Protein AF-A0A455UIB5-F1 (afdb_monomer_lite)

Radius of gyration: 13.0 Å; chains: 1; bounding box: 27×15×37 Å

InterPro domains:
  IPR007348 CopC domain [PF04234] (5-65)
  IPR014755 Copper resistance protein CopC/internalin, immunoglobulin-like [G3DSA:2.60.40.1220] (1-66)
  IPR014756 Immunoglobulin E-set [SSF81296] (5-65)

Secondary structure (DSSP, 8-state):
-EEEEEEEEEETTEEPPBS----SS-BS-----BSSPPPSEEEEEEEEEEETTS-EEEEEEEEEE--

Structure (mmCIF, N/CA/C/O backbone):
data_AF-A0A455UIB5-F1
#
_entry.id   AF-A0A455UIB5-F1
#
loop_
_atom_site.group_PDB
_atom_site.id
_atom_site.type_symbol
_atom_site.label_atom_id
_atom_site.label_alt_id
_atom_site.label_comp_id
_atom_site.label_asym_id
_atom_site.label_entity_id
_atom_site.label_seq_id
_atom_site.pdbx_PDB_ins_code
_atom_site.Cartn_x
_atom_site.Cartn_y
_atom_site.Cartn_z
_atom_site.occupancy
_atom_site.B_iso_or_equiv
_atom_site.auth_seq_id
_atom_site.auth_comp_id
_atom_site.auth_asym_id
_atom_site.auth_atom_id
_atom_site.pdbx_PDB_model_num
ATOM 1 N N . MET A 1 1 ? 1.777 -6.942 -18.710 1.00 86.38 1 MET A N 1
ATOM 2 C CA . MET A 1 1 ? 2.312 -7.262 -17.358 1.00 86.38 1 MET A CA 1
ATOM 3 C C . MET A 1 1 ? 2.757 -5.956 -16.707 1.00 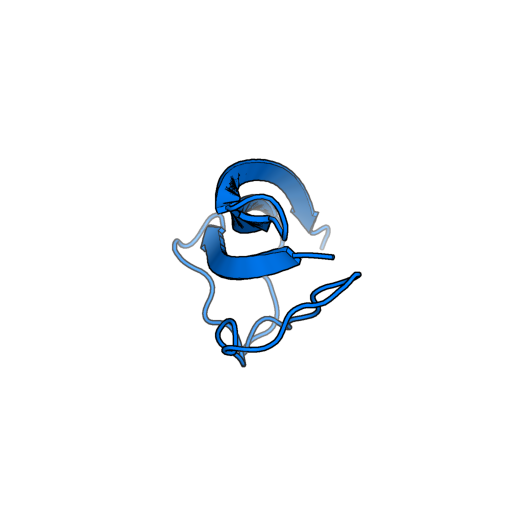86.38 1 MET A C 1
ATOM 5 O O . MET A 1 1 ? 2.915 -4.974 -17.422 1.00 86.38 1 MET A O 1
ATOM 9 N N . MET A 1 2 ? 2.930 -5.885 -15.385 1.00 94.12 2 MET A N 1
ATOM 10 C CA . MET A 1 2 ? 3.306 -4.626 -14.726 1.00 94.12 2 MET A CA 1
ATOM 11 C C . MET A 1 2 ? 4.319 -4.850 -13.612 1.00 94.12 2 MET A C 1
ATOM 13 O O . MET A 1 2 ? 4.179 -5.769 -12.810 1.00 94.12 2 MET A O 1
ATOM 17 N N . ARG A 1 3 ? 5.320 -3.975 -13.510 1.00 96.81 3 ARG A N 1
ATOM 18 C CA . ARG A 1 3 ? 6.187 -3.924 -12.330 1.00 96.81 3 ARG A CA 1
ATOM 19 C C . ARG A 1 3 ? 5.574 -2.996 -11.295 1.00 96.81 3 ARG A C 1
ATOM 21 O O . ARG A 1 3 ? 5.495 -1.791 -11.534 1.00 96.81 3 ARG A O 1
ATOM 28 N N . ILE A 1 4 ? 5.183 -3.526 -10.143 1.00 97.56 4 ILE A N 1
ATOM 29 C CA . ILE A 1 4 ? 4.721 -2.693 -9.029 1.00 97.56 4 ILE A CA 1
ATOM 30 C C . ILE A 1 4 ? 5.913 -1.915 -8.471 1.00 97.56 4 ILE A C 1
ATOM 32 O O . ILE A 1 4 ? 6.980 -2.474 -8.244 1.00 97.56 4 ILE A O 1
ATOM 36 N N . THR A 1 5 ? 5.746 -0.611 -8.281 1.00 96.44 5 THR A N 1
ATOM 37 C CA . THR A 1 5 ? 6.789 0.280 -7.748 1.00 96.44 5 THR A CA 1
ATOM 38 C C . THR A 1 5 ? 6.422 0.851 -6.386 1.00 96.44 5 THR A C 1
ATOM 40 O O . THR A 1 5 ? 7.301 1.285 -5.647 1.00 96.44 5 THR A O 1
ATOM 43 N N . GLN A 1 6 ? 5.137 0.828 -6.030 1.00 97.06 6 GLN A N 1
ATOM 44 C CA . GLN A 1 6 ? 4.648 1.189 -4.706 1.00 97.06 6 GLN A CA 1
ATOM 45 C C . GLN A 1 6 ? 3.379 0.400 -4.395 1.00 97.06 6 GLN A C 1
ATOM 47 O O . GLN A 1 6 ? 2.515 0.249 -5.260 1.00 97.06 6 GLN A O 1
ATOM 52 N N . PHE A 1 7 ? 3.258 -0.050 -3.150 1.00 97.94 7 PHE A N 1
ATOM 53 C CA . PHE A 1 7 ? 2.032 -0.609 -2.600 1.00 97.94 7 PHE A CA 1
ATOM 54 C C . PHE A 1 7 ? 1.950 -0.213 -1.127 1.00 97.94 7 PHE A C 1
ATOM 56 O O . PHE A 1 7 ? 2.811 -0.594 -0.338 1.00 97.94 7 PHE A O 1
ATOM 63 N N . GLU A 1 8 ? 0.949 0.585 -0.775 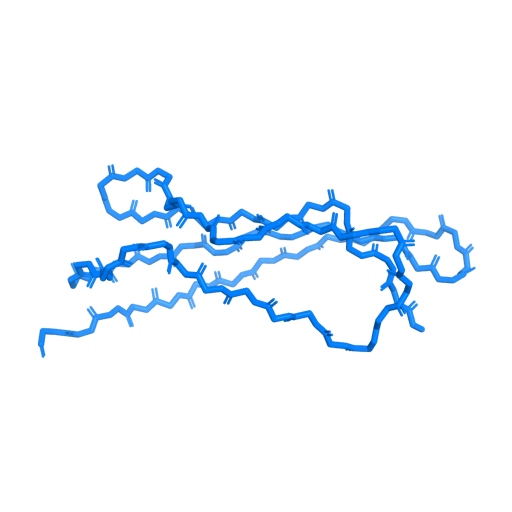1.00 98.06 8 GLU A N 1
ATOM 64 C CA . GLU A 1 8 ? 0.771 1.147 0.562 1.00 98.06 8 GLU A CA 1
ATOM 65 C C . GLU A 1 8 ? -0.646 0.884 1.054 1.00 98.06 8 GLU A C 1
ATOM 67 O O . GLU A 1 8 ? -1.608 0.945 0.283 1.00 98.06 8 GLU A O 1
ATOM 72 N N . VAL A 1 9 ? -0.763 0.621 2.354 1.00 98.44 9 VAL A N 1
ATOM 73 C CA . VAL A 1 9 ? -2.043 0.445 3.034 1.00 98.44 9 VAL A CA 1
ATOM 74 C C . VAL A 1 9 ? -2.084 1.387 4.232 1.00 98.44 9 VAL A C 1
ATOM 76 O O . VAL A 1 9 ? -1.168 1.402 5.054 1.00 98.44 9 VAL A O 1
ATOM 79 N N . ALA A 1 10 ? -3.143 2.183 4.323 1.00 98.44 10 ALA A N 1
ATOM 80 C CA . ALA A 1 10 ? -3.444 3.023 5.474 1.00 98.44 10 ALA A CA 1
ATOM 81 C C . ALA A 1 10 ? -4.737 2.528 6.121 1.00 98.44 10 ALA A C 1
ATOM 83 O O . ALA A 1 10 ? -5.715 2.279 5.418 1.00 98.44 10 ALA A O 1
ATOM 84 N N . GLY A 1 11 ? -4.722 2.368 7.439 1.00 97.56 11 GLY A N 1
ATOM 85 C CA . GLY A 1 11 ? -5.863 1.967 8.252 1.00 97.56 11 GLY A CA 1
ATOM 86 C C . GLY A 1 11 ? -6.295 3.052 9.240 1.00 97.56 11 GLY A C 1
ATOM 87 O O . GLY A 1 11 ? -5.744 4.159 9.224 1.00 97.56 11 GLY A O 1
ATOM 88 N N . PRO A 1 12 ? -7.244 2.729 10.135 1.00 96.38 12 PRO A N 1
ATOM 89 C CA . PRO A 1 12 ? -7.766 3.673 11.125 1.00 96.38 12 PRO A CA 1
ATOM 90 C C . PRO A 1 12 ? -6.688 4.142 12.114 1.00 96.38 12 PRO A C 1
ATOM 92 O O . PRO A 1 12 ? -6.698 5.295 12.538 1.00 96.38 12 PRO A O 1
ATOM 95 N N . ASP A 1 13 ? -5.722 3.271 12.410 1.00 95.38 13 ASP A N 1
ATOM 96 C CA . ASP A 1 13 ? -4.622 3.530 13.344 1.00 95.38 13 ASP A CA 1
ATOM 97 C C . ASP A 1 13 ? -3.352 4.063 12.647 1.00 95.38 13 ASP A C 1
ATOM 99 O O . ASP A 1 13 ? -2.304 4.221 13.275 1.00 95.38 13 ASP A O 1
ATOM 103 N N . GLY A 1 14 ? -3.430 4.357 11.343 1.00 96.19 14 GLY A N 1
ATOM 104 C CA . GLY A 1 14 ? -2.313 4.847 10.534 1.00 96.19 14 GLY A CA 1
ATOM 105 C C . GLY A 1 14 ? -1.786 3.827 9.515 1.00 96.19 14 GLY A C 1
ATOM 106 O O . GLY A 1 14 ? -2.516 2.923 9.102 1.00 96.19 14 GLY A O 1
ATOM 107 N N . PRO A 1 15 ? -0.542 3.994 9.025 1.00 97.38 15 PRO A N 1
ATOM 108 C CA . PRO A 1 15 ? 0.047 3.096 8.032 1.00 97.38 15 PRO A CA 1
ATOM 109 C C . PRO A 1 15 ? 0.126 1.652 8.535 1.00 97.38 15 PRO A C 1
ATOM 111 O O . PRO A 1 15 ? 0.555 1.409 9.660 1.00 97.38 15 PRO A O 1
ATOM 114 N N . VAL A 1 16 ? -0.237 0.697 7.681 1.00 98.00 16 VAL A N 1
ATOM 115 C CA . VAL A 1 16 ? -0.168 -0.738 7.978 1.00 98.00 16 VAL A CA 1
ATOM 116 C C . VAL A 1 16 ? 1.193 -1.282 7.530 1.00 98.00 16 VAL A C 1
ATOM 118 O O . VAL A 1 16 ? 1.502 -1.214 6.335 1.00 98.00 16 VAL A O 1
ATOM 121 N N . PRO A 1 17 ? 2.004 -1.848 8.440 1.00 96.75 17 PRO A N 1
ATOM 122 C CA . PRO A 1 17 ? 3.220 -2.563 8.071 1.00 96.75 17 PRO A CA 1
ATOM 123 C C . PRO A 1 17 ? 2.892 -3.790 7.215 1.00 96.75 17 PRO A C 1
ATOM 125 O O . PRO A 1 17 ? 1.960 -4.537 7.513 1.00 96.75 17 PRO A O 1
ATOM 128 N N . LEU A 1 18 ? 3.655 -3.989 6.144 1.00 97.31 18 LEU A N 1
ATOM 129 C CA . LEU A 1 18 ? 3.493 -5.103 5.215 1.00 97.31 18 LEU A CA 1
ATOM 130 C C . LEU A 1 18 ? 4.737 -5.996 5.247 1.00 97.31 18 LEU A C 1
ATOM 132 O O . LEU A 1 18 ? 5.858 -5.490 5.252 1.00 97.31 18 LEU A O 1
ATOM 136 N N . ASP A 1 19 ? 4.544 -7.312 5.141 1.00 95.50 19 ASP A N 1
ATOM 137 C CA . ASP A 1 19 ? 5.621 -8.321 5.146 1.00 95.50 19 ASP A CA 1
ATOM 138 C C . ASP A 1 19 ? 6.474 -8.341 3.870 1.00 95.50 19 ASP A C 1
ATOM 140 O O . ASP A 1 19 ? 7.348 -9.191 3.691 1.00 95.50 19 ASP A O 1
ATOM 144 N N . GLY A 1 20 ? 6.220 -7.423 2.943 1.00 92.12 20 GLY A N 1
ATOM 145 C CA . GLY A 1 20 ? 6.924 -7.361 1.678 1.00 92.12 20 GLY A CA 1
ATOM 146 C C . GLY A 1 20 ? 6.824 -5.996 1.027 1.00 92.12 20 GLY A C 1
ATOM 147 O O . GLY A 1 20 ? 5.888 -5.228 1.252 1.00 92.12 20 GLY A O 1
ATOM 148 N N . GLN A 1 21 ? 7.806 -5.723 0.177 1.00 92.00 21 GLN A N 1
ATOM 149 C CA . GLN A 1 21 ? 7.819 -4.566 -0.702 1.00 92.00 21 GLN A CA 1
ATOM 150 C C . GLN A 1 21 ? 7.789 -5.023 -2.161 1.00 92.00 21 GLN A C 1
ATOM 152 O O . GLN A 1 21 ? 8.241 -6.133 -2.465 1.00 92.00 21 GLN A O 1
ATOM 157 N N . PRO A 1 22 ? 7.286 -4.174 -3.072 1.00 94.31 22 PRO A N 1
ATOM 158 C CA . PRO A 1 22 ? 7.332 -4.466 -4.493 1.00 94.31 22 PRO A CA 1
ATOM 159 C C . PRO A 1 22 ? 8.753 -4.780 -4.978 1.00 94.31 22 PRO A C 1
ATOM 161 O O . PRO A 1 22 ? 9.697 -4.044 -4.694 1.00 94.31 22 PRO A O 1
ATOM 164 N N . GLY A 1 23 ? 8.893 -5.887 -5.710 1.00 89.69 23 GLY A N 1
ATOM 165 C CA . GLY A 1 23 ? 10.152 -6.303 -6.327 1.00 89.69 23 GLY A CA 1
ATOM 166 C C . GLY A 1 23 ? 10.419 -5.625 -7.675 1.00 89.69 23 GLY A C 1
ATOM 167 O O . GLY A 1 23 ? 9.653 -4.791 -8.154 1.00 89.69 23 GLY A O 1
ATOM 168 N N . SER A 1 24 ? 11.515 -6.014 -8.330 1.00 91.00 24 SER A N 1
ATOM 169 C CA . SER A 1 24 ? 11.873 -5.514 -9.666 1.00 91.00 24 SER A CA 1
ATOM 170 C C . SER A 1 24 ? 11.180 -6.256 -10.819 1.00 91.00 24 SER A C 1
ATOM 172 O O . SER A 1 24 ? 11.328 -5.854 -11.976 1.00 91.00 24 SER A O 1
ATOM 174 N N . GLU A 1 25 ? 10.436 -7.318 -10.517 1.00 93.19 25 GLU A N 1
ATOM 175 C CA . GLU A 1 25 ? 9.801 -8.203 -11.491 1.00 93.19 25 GLU A CA 1
ATOM 176 C C . GLU A 1 25 ? 8.497 -7.620 -12.048 1.00 93.19 25 GLU A C 1
ATOM 178 O O . GLU A 1 25 ? 7.765 -6.899 -11.366 1.00 93.19 25 GLU A O 1
ATOM 183 N N . GLN A 1 26 ? 8.192 -7.957 -13.301 1.00 94.00 26 GLN A N 1
ATOM 184 C CA . GLN A 1 26 ? 6.869 -7.716 -13.864 1.00 94.00 26 GLN A CA 1
ATOM 185 C C . GLN A 1 26 ? 5.941 -8.868 -13.493 1.00 94.00 26 GLN A C 1
ATOM 187 O O . GLN A 1 26 ? 6.279 -10.034 -13.683 1.00 94.00 26 GLN A O 1
ATOM 192 N N . VAL A 1 27 ? 4.754 -8.530 -13.005 1.00 94.38 27 VAL A N 1
ATOM 193 C CA . VAL A 1 27 ? 3.748 -9.482 -12.547 1.00 94.38 27 VAL A CA 1
ATOM 194 C C . VAL A 1 27 ? 2.391 -9.166 -13.167 1.00 94.38 27 VAL A C 1
ATOM 196 O O . VAL A 1 27 ? 2.086 -8.015 -13.484 1.00 94.38 27 VAL A O 1
ATOM 199 N N . ASP A 1 28 ? 1.556 -10.191 -13.316 1.00 92.75 28 ASP A N 1
ATOM 200 C CA . ASP A 1 28 ? 0.135 -10.012 -13.643 1.00 92.75 28 ASP A CA 1
ATOM 201 C C . ASP A 1 28 ? -0.720 -9.797 -12.389 1.00 92.75 28 ASP A C 1
ATOM 203 O O . ASP A 1 28 ? -1.812 -9.235 -12.455 1.00 92.75 28 ASP A O 1
ATOM 207 N N . ARG A 1 29 ? -0.233 -10.258 -11.230 1.00 93.44 29 ARG A N 1
ATOM 208 C CA . ARG A 1 29 ? -0.877 -10.099 -9.923 1.00 93.44 29 ARG A CA 1
ATOM 209 C C . ARG A 1 29 ? 0.179 -9.880 -8.853 1.00 93.44 29 ARG A C 1
ATOM 211 O O . ARG A 1 29 ? 1.186 -10.581 -8.828 1.00 93.44 29 ARG A O 1
ATOM 218 N N . TYR A 1 30 ? -0.087 -8.945 -7.952 1.00 95.06 30 TYR A N 1
ATOM 219 C CA . TYR A 1 30 ? 0.762 -8.662 -6.803 1.00 95.06 30 TYR A CA 1
ATOM 220 C C . TYR A 1 30 ? 0.041 -9.062 -5.519 1.00 95.06 30 TYR A C 1
ATOM 222 O O . TYR A 1 30 ? -1.135 -8.745 -5.344 1.00 95.06 30 TYR A O 1
ATOM 230 N N . PHE A 1 31 ? 0.744 -9.764 -4.632 1.00 94.75 31 PHE A N 1
ATOM 231 C CA . PHE A 1 31 ? 0.216 -10.226 -3.354 1.00 94.75 31 PHE A CA 1
ATOM 232 C C . PHE A 1 31 ? 1.150 -9.790 -2.232 1.00 94.75 31 PHE A C 1
ATOM 234 O O . PHE A 1 31 ? 2.365 -9.938 -2.333 1.00 94.75 31 PHE A O 1
ATOM 241 N N . VAL A 1 32 ? 0.566 -9.291 -1.149 1.00 96.19 32 VAL A N 1
ATOM 242 C CA . VAL A 1 32 ? 1.272 -8.909 0.072 1.00 96.19 32 VAL A CA 1
ATOM 243 C C . VAL A 1 32 ? 0.345 -9.136 1.262 1.00 96.19 32 VAL A C 1
ATOM 245 O O . VAL A 1 32 ? -0.874 -9.218 1.093 1.00 96.19 32 VAL A O 1
ATOM 248 N N . LYS A 1 33 ? 0.917 -9.277 2.456 1.00 96.31 33 LYS A N 1
ATOM 249 C CA . LYS A 1 33 ? 0.177 -9.438 3.706 1.00 96.31 33 LYS A CA 1
ATOM 250 C C . LYS A 1 33 ? 0.569 -8.335 4.688 1.00 96.31 33 LYS A C 1
ATOM 252 O O . LYS A 1 33 ? 1.738 -7.942 4.686 1.00 96.31 33 LYS A O 1
ATOM 257 N N . PRO A 1 34 ? -0.372 -7.846 5.507 1.00 97.06 34 PRO A N 1
ATOM 258 C CA . PRO A 1 34 ? -0.034 -7.124 6.724 1.00 97.06 34 PRO A CA 1
ATOM 259 C C . PRO A 1 34 ? 0.896 -7.964 7.603 1.00 97.06 34 PRO A C 1
ATOM 261 O O . PRO A 1 34 ? 0.699 -9.176 7.696 1.00 97.06 34 PRO A O 1
ATOM 264 N N . SER A 1 35 ? 1.875 -7.323 8.236 1.00 95.94 35 SER A N 1
ATOM 265 C CA . SER A 1 35 ? 2.777 -7.983 9.193 1.00 95.94 35 SER A CA 1
ATOM 266 C C . SER A 1 35 ? 2.089 -8.358 10.500 1.00 95.94 35 SER A C 1
ATOM 268 O O . SER A 1 35 ? 2.508 -9.289 11.181 1.00 95.94 35 SER A O 1
ATOM 270 N N . ASP A 1 36 ? 1.005 -7.654 10.818 1.00 93.56 36 ASP A N 1
ATOM 271 C CA . ASP A 1 36 ? 0.199 -7.847 12.013 1.00 93.56 36 ASP A CA 1
ATOM 272 C C . ASP A 1 36 ? -1.280 -8.015 11.646 1.00 93.56 36 ASP A C 1
ATOM 274 O O . ASP A 1 36 ? -1.728 -7.640 10.558 1.00 93.56 36 ASP A O 1
ATOM 278 N N . THR A 1 37 ? -2.064 -8.565 12.571 1.00 95.00 37 THR A N 1
ATOM 279 C CA . THR A 1 37 ? -3.521 -8.651 12.421 1.00 95.00 37 THR A CA 1
ATOM 280 C C . THR A 1 37 ? -4.125 -7.254 12.284 1.00 95.00 37 THR A C 1
ATOM 282 O O . THR A 1 37 ? -3.837 -6.362 13.080 1.00 95.00 37 THR A O 1
ATOM 285 N N . LEU A 1 38 ? -5.003 -7.076 11.296 1.00 97.00 38 LEU A N 1
ATOM 286 C CA . LEU A 1 38 ? -5.743 -5.833 11.114 1.00 97.00 38 LEU A CA 1
ATOM 287 C C . LEU A 1 38 ? -6.859 -5.708 12.156 1.00 97.00 38 LEU A C 1
ATOM 289 O O . LEU A 1 38 ? -7.652 -6.633 12.331 1.00 97.00 38 LEU A O 1
ATOM 293 N N . SER A 1 39 ? -6.933 -4.553 12.812 1.00 96.00 39 SER A N 1
ATOM 294 C CA . SER A 1 39 ? -8.091 -4.152 13.611 1.00 96.00 39 SER A CA 1
ATOM 295 C C . SER A 1 39 ? -9.338 -3.995 12.734 1.00 96.00 39 SER A C 1
ATOM 297 O O . SER A 1 39 ? -9.247 -3.746 11.532 1.00 96.00 39 SER A O 1
ATOM 299 N N . ALA A 1 40 ? -10.523 -4.078 13.340 1.00 97.75 40 ALA A N 1
ATOM 300 C CA . ALA A 1 40 ? -11.750 -3.698 12.650 1.00 97.75 40 ALA A CA 1
ATOM 301 C C . ALA A 1 40 ? -11.715 -2.204 12.271 1.00 97.75 40 ALA A C 1
ATOM 303 O O . ALA A 1 40 ? -11.301 -1.364 13.074 1.00 97.75 40 ALA A O 1
ATOM 304 N N . GLY A 1 41 ? -12.163 -1.871 11.061 1.00 98.25 41 GLY A N 1
ATOM 305 C CA . GLY A 1 41 ? -12.181 -0.496 10.558 1.00 98.25 41 GLY A CA 1
ATOM 306 C C . GLY A 1 41 ? -11.957 -0.381 9.055 1.00 98.25 41 GLY A C 1
ATOM 307 O O . GLY A 1 41 ? -11.869 -1.382 8.345 1.00 98.25 41 GLY A O 1
ATOM 308 N N . ASP A 1 42 ? -11.878 0.861 8.579 1.00 98.56 42 ASP A N 1
ATOM 309 C CA . ASP A 1 42 ? -11.738 1.185 7.160 1.00 98.56 42 ASP A CA 1
ATOM 310 C C . ASP A 1 42 ? -10.275 1.353 6.749 1.00 98.56 42 ASP A C 1
ATOM 312 O O . ASP A 1 42 ? -9.486 2.033 7.408 1.00 98.56 42 ASP A O 1
ATOM 316 N N . TYR A 1 43 ? -9.942 0.783 5.599 1.00 98.62 43 TYR A N 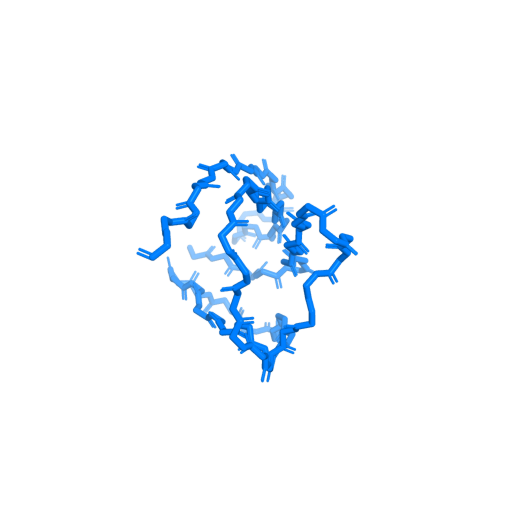1
ATOM 317 C CA . TYR A 1 43 ? -8.609 0.780 5.027 1.00 98.62 43 TYR A CA 1
ATOM 318 C C . TYR A 1 43 ? -8.624 1.339 3.609 1.00 98.62 43 TYR A C 1
ATOM 320 O O . TYR A 1 43 ? -9.573 1.160 2.839 1.00 98.62 43 TYR A O 1
ATOM 328 N N . GLN A 1 44 ? -7.525 1.989 3.241 1.00 98.69 44 GLN A N 1
ATOM 329 C CA . GLN A 1 44 ? -7.258 2.434 1.884 1.00 98.69 44 GLN A CA 1
ATOM 330 C C . GLN A 1 44 ? -5.962 1.815 1.378 1.00 98.69 44 GLN A C 1
ATOM 332 O O . GLN A 1 44 ? -4.905 1.953 1.995 1.00 98.69 44 GLN A O 1
ATOM 337 N N . VAL A 1 45 ? -6.047 1.198 0.206 1.00 98.56 45 VAL A N 1
ATOM 338 C CA . VAL A 1 45 ? -4.902 0.737 -0.569 1.00 98.56 45 VAL A CA 1
ATOM 339 C C . VAL A 1 45 ? -4.598 1.756 -1.654 1.00 98.56 45 VAL A C 1
ATOM 341 O O . VAL A 1 45 ? -5.501 2.228 -2.347 1.00 98.56 45 VAL A O 1
ATOM 344 N N . ARG A 1 46 ? -3.317 2.067 -1.833 1.00 98.44 46 ARG A N 1
ATOM 345 C CA . ARG A 1 46 ? -2.810 2.832 -2.975 1.00 98.44 46 ARG A CA 1
ATOM 346 C C . ARG A 1 46 ? -1.646 2.086 -3.592 1.00 98.44 46 ARG A C 1
ATOM 348 O O . ARG A 1 46 ? -0.770 1.593 -2.880 1.00 98.44 46 ARG A O 1
ATOM 355 N N . TRP A 1 47 ? -1.610 2.027 -4.914 1.00 97.81 47 TRP A N 1
ATOM 356 C CA . TRP A 1 47 ? -0.515 1.387 -5.623 1.00 97.81 47 TRP A CA 1
ATOM 357 C C . TRP A 1 47 ? -0.071 2.198 -6.835 1.00 97.81 47 TRP A C 1
ATOM 359 O O . TRP A 1 47 ? -0.824 2.983 -7.415 1.00 97.81 47 TRP A O 1
ATOM 369 N N . ARG A 1 48 ? 1.191 1.995 -7.214 1.00 97.81 48 ARG A N 1
ATOM 370 C CA . ARG A 1 48 ? 1.767 2.464 -8.475 1.00 97.81 48 ARG A CA 1
ATOM 371 C C . ARG A 1 48 ? 2.490 1.324 -9.163 1.00 97.81 48 ARG A C 1
ATOM 373 O O . ARG A 1 48 ? 3.118 0.491 -8.507 1.00 97.81 48 ARG A O 1
ATOM 380 N N . GLY A 1 49 ? 2.441 1.315 -10.485 1.00 97.44 49 GLY A N 1
ATOM 381 C CA . GLY A 1 49 ? 3.168 0.359 -11.299 1.00 97.44 49 GLY A CA 1
ATOM 382 C C . GLY A 1 49 ? 3.647 0.961 -12.610 1.00 97.44 49 GLY A C 1
ATOM 383 O O . GLY A 1 49 ? 3.183 2.012 -13.041 1.00 97.44 49 GLY A O 1
ATOM 384 N N . LEU A 1 50 ? 4.632 0.303 -13.205 1.00 97.50 50 LEU A N 1
ATOM 385 C CA . LEU A 1 50 ? 5.185 0.617 -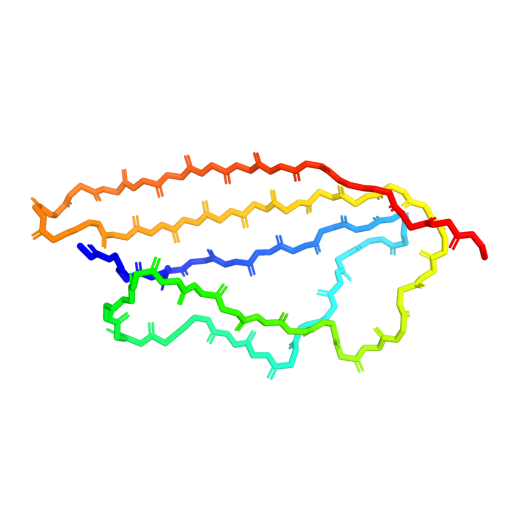14.512 1.00 97.50 50 LEU A CA 1
ATOM 386 C C . LEU A 1 50 ? 4.762 -0.487 -15.480 1.00 97.50 50 LEU A C 1
ATOM 388 O O . LEU A 1 50 ? 5.134 -1.650 -15.290 1.00 97.50 50 LEU A O 1
ATOM 392 N N . SER A 1 51 ? 3.963 -0.111 -16.469 1.00 94.94 51 SER A N 1
ATOM 393 C CA . SER A 1 51 ? 3.514 -0.983 -17.549 1.00 94.94 51 SER A CA 1
ATOM 394 C C . SER A 1 51 ? 4.672 -1.332 -18.497 1.00 94.94 51 SER A C 1
ATOM 396 O O . SER A 1 51 ? 5.715 -0.671 -18.502 1.00 94.94 51 SER A O 1
ATOM 398 N N . ASP A 1 52 ? 4.507 -2.397 -19.278 1.00 92.50 52 ASP A N 1
ATOM 399 C CA . ASP A 1 52 ? 5.496 -2.875 -20.253 1.00 92.50 52 ASP A CA 1
ATOM 400 C C . ASP A 1 52 ? 5.776 -1.863 -21.378 1.00 92.50 52 ASP A C 1
ATOM 402 O O . ASP A 1 52 ? 6.904 -1.764 -21.861 1.00 92.50 52 ASP A O 1
ATOM 406 N N . ASP A 1 53 ? 4.781 -1.054 -21.726 1.00 93.75 53 ASP A N 1
ATOM 407 C CA . ASP A 1 53 ? 4.873 0.077 -22.650 1.00 93.75 53 ASP A CA 1
ATOM 408 C C . ASP A 1 53 ? 5.585 1.314 -22.066 1.00 93.75 53 ASP A C 1
ATOM 410 O O . ASP A 1 53 ? 5.779 2.312 -22.760 1.00 93.75 53 ASP A O 1
ATOM 414 N N . GLY A 1 54 ? 6.005 1.250 -20.799 1.00 94.25 54 GLY A N 1
ATOM 415 C CA . GLY A 1 54 ? 6.740 2.307 -20.113 1.00 94.25 54 GLY A CA 1
ATOM 416 C C . GLY A 1 54 ? 5.865 3.376 -19.460 1.00 94.25 54 GLY A C 1
ATOM 417 O O . GLY A 1 54 ? 6.410 4.306 -18.857 1.00 94.25 54 GLY A O 1
ATOM 418 N N . HIS A 1 55 ? 4.536 3.263 -19.517 1.00 96.81 55 HIS A N 1
ATOM 419 C CA . HIS A 1 55 ? 3.654 4.194 -18.820 1.00 96.81 55 HIS A CA 1
ATO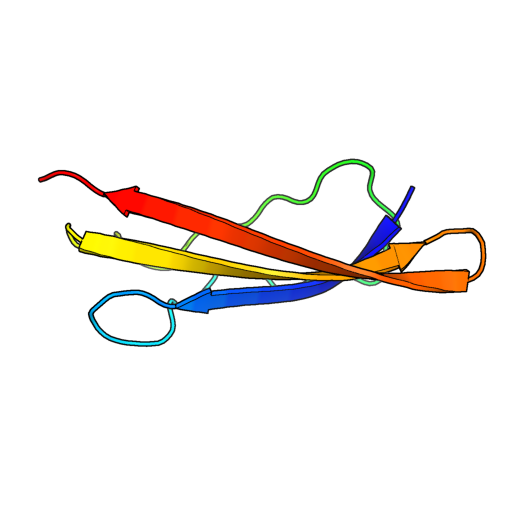M 420 C C . HIS A 1 55 ? 3.543 3.864 -17.329 1.00 96.81 55 HIS A C 1
ATOM 422 O O . HIS A 1 55 ? 3.405 2.712 -16.912 1.00 96.81 55 HIS A O 1
ATOM 428 N N . MET A 1 56 ? 3.572 4.911 -16.506 1.00 96.94 56 MET A N 1
ATOM 429 C CA . MET A 1 56 ? 3.251 4.803 -15.086 1.00 96.94 56 MET A CA 1
ATOM 430 C C . MET A 1 56 ? 1.735 4.729 -14.910 1.00 96.94 56 MET A C 1
ATOM 432 O O . MET A 1 56 ? 1.004 5.580 -15.412 1.00 96.94 56 MET A O 1
ATOM 436 N N . MET A 1 57 ? 1.282 3.744 -14.147 1.00 96.38 57 MET A N 1
ATOM 437 C CA . MET A 1 57 ? -0.104 3.578 -13.729 1.00 96.38 57 MET A CA 1
ATOM 438 C C . MET A 1 57 ? -0.206 3.691 -12.211 1.00 96.38 57 MET A C 1
ATOM 440 O O . MET A 1 57 ? 0.727 3.358 -11.476 1.00 96.38 57 MET A O 1
ATOM 444 N N . SER A 1 58 ? -1.347 4.168 -11.736 1.00 97.06 58 SER A N 1
ATOM 445 C CA . SER A 1 58 ? -1.649 4.289 -10.315 1.00 97.06 58 SER A CA 1
ATOM 446 C C . SER A 1 58 ? -3.136 4.129 -10.100 1.00 97.06 58 SER A C 1
ATOM 448 O O . SER A 1 58 ? -3.915 4.687 -10.872 1.00 97.06 58 SER A O 1
ATOM 450 N N . ASP A 1 59 ? -3.513 3.441 -9.036 1.00 97.62 59 ASP A N 1
ATOM 451 C CA . ASP A 1 59 ? -4.906 3.340 -8.623 1.00 97.62 59 ASP A CA 1
ATOM 452 C C . ASP A 1 59 ? -4.983 3.055 -7.117 1.00 97.62 59 ASP A C 1
ATOM 454 O O . ASP A 1 59 ? -3.966 2.906 -6.425 1.00 97.62 59 ASP A O 1
ATOM 458 N N . GLY A 1 60 ? -6.196 2.991 -6.591 1.00 97.69 60 GLY A N 1
ATOM 459 C CA . GLY A 1 60 ? -6.455 2.650 -5.207 1.00 97.69 60 GLY A CA 1
ATOM 460 C C . GLY A 1 60 ? -7.855 2.100 -5.009 1.00 97.69 60 GLY A C 1
ATOM 461 O O . GLY A 1 60 ? -8.749 2.283 -5.828 1.00 97.69 60 GLY A O 1
ATOM 462 N N . PHE A 1 61 ? -8.042 1.416 -3.892 1.00 98.56 61 PHE A N 1
ATOM 463 C CA . PHE A 1 61 ? -9.349 0.925 -3.482 1.00 98.56 61 PHE A CA 1
ATOM 464 C C . PHE A 1 61 ? -9.470 0.966 -1.966 1.00 98.56 61 PHE A C 1
ATOM 466 O O . PHE A 1 61 ? -8.478 1.060 -1.240 1.00 98.56 61 PHE A O 1
ATOM 473 N N . ASN A 1 62 ? -10.706 0.884 -1.495 1.00 98.50 62 ASN A N 1
ATOM 474 C CA . ASN A 1 62 ? -11.040 0.912 -0.083 1.00 98.50 62 ASN A CA 1
ATOM 475 C C . ASN A 1 62 ? -11.711 -0.406 0.306 1.00 98.50 62 ASN A C 1
ATOM 477 O O . ASN A 1 62 ? -12.415 -1.010 -0.506 1.00 98.50 62 ASN A O 1
ATOM 481 N N . PHE A 1 63 ? -11.490 -0.843 1.540 1.00 98.44 63 PHE A N 1
ATOM 482 C CA . PHE A 1 63 ? -12.155 -2.004 2.127 1.00 98.44 63 PHE A CA 1
ATOM 483 C C . PHE A 1 63 ? -12.310 -1.807 3.636 1.00 98.44 63 PHE A C 1
ATOM 485 O O . PHE A 1 63 ? -11.617 -0.974 4.217 1.00 98.44 63 PHE A O 1
ATOM 492 N N . SER A 1 64 ? -13.181 -2.594 4.260 1.00 98.19 64 SER A N 1
ATOM 493 C CA . SER A 1 64 ? -13.386 -2.578 5.709 1.00 98.19 64 SER A CA 1
ATOM 494 C C . SER A 1 64 ? -13.119 -3.965 6.289 1.00 98.19 64 SER A C 1
ATOM 496 O O . SER A 1 64 ? -13.386 -4.977 5.638 1.00 98.19 64 SER A O 1
ATOM 498 N N . VAL A 1 65 ? -12.583 -4.011 7.505 1.00 97.75 65 VAL A N 1
ATOM 499 C CA . VAL A 1 65 ? -12.442 -5.231 8.310 1.00 97.75 65 VAL A CA 1
ATOM 500 C C . VAL A 1 65 ? -13.530 -5.218 9.374 1.00 97.75 65 VAL A C 1
ATOM 502 O O . VAL A 1 65 ? -13.656 -4.245 10.120 1.00 97.75 65 VAL A O 1
ATOM 505 N N . GLU A 1 66 ? -14.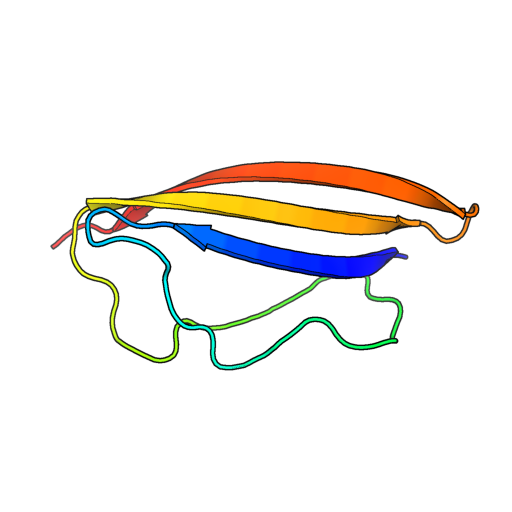326 -6.283 9.423 1.00 95.62 66 GLU A N 1
ATOM 506 C CA . GLU A 1 66 ? -15.354 -6.474 10.448 1.00 95.62 66 GLU A CA 1
ATOM 507 C C . GLU A 1 66 ? -14.765 -7.159 11.700 1.00 95.62 66 GLU A C 1
ATOM 509 O O . GLU A 1 66 ? -13.733 -7.828 11.587 1.00 95.62 66 GLU A O 1
ATOM 514 N N . PRO A 1 67 ? -15.380 -6.979 12.885 1.00 88.62 67 PRO A N 1
ATOM 515 C CA . PRO A 1 67 ? -14.965 -7.634 14.130 1.00 88.62 67 PRO A CA 1
ATOM 516 C C . PRO A 1 67 ? -15.036 -9.167 14.116 1.00 88.62 67 PRO A C 1
ATOM 518 O O . PRO A 1 67 ? -15.942 -9.726 13.457 1.00 88.62 67 PRO A O 1
#

Sequence (67 aa):
MMRITQFEVAGPDGPVPLDGQPGSEQVDRYFVKPSDTLSAGDYQVRWRGLSDDGHMMSDGFNFSVEP

Foldseek 3Di:
DKQWPAKWKAWPVGTFAKPDGGDPDGDPDDDIDGPDDDDWGKMKIKTWIADPVGDIDIDIDMDTDDD

pLDDT: mean 95.95, std 2.55, range [86.38, 98.69]

Organism: NCBI:txid115553